Protein AF-A0A936SGS1-F1 (afdb_monomer_lite)

Structure (mmCIF, N/CA/C/O backbone):
data_AF-A0A936SGS1-F1
#
_entry.id   AF-A0A936SGS1-F1
#
loop_
_atom_site.group_PDB
_atom_site.id
_atom_site.type_symbol
_atom_site.label_atom_id
_atom_site.label_alt_id
_atom_site.label_comp_id
_atom_site.label_asym_id
_atom_site.label_entity_id
_atom_site.label_seq_id
_atom_site.pdbx_PDB_ins_code
_atom_site.Cartn_x
_atom_site.Cartn_y
_atom_site.Cartn_z
_atom_site.occupancy
_atom_site.B_iso_or_equiv
_atom_site.auth_seq_id
_atom_site.auth_comp_id
_atom_site.auth_asym_id
_atom_site.auth_atom_id
_atom_site.pdbx_PDB_model_num
ATOM 1 N N . MET A 1 1 ? 11.938 1.237 -13.051 1.00 86.50 1 MET A N 1
ATOM 2 C CA . MET A 1 1 ? 10.772 2.141 -13.245 1.00 86.50 1 MET A CA 1
ATOM 3 C C . MET A 1 1 ? 10.073 1.810 -14.557 1.00 86.50 1 MET A C 1
ATOM 5 O O . MET A 1 1 ? 10.722 1.273 -15.448 1.00 86.50 1 MET A O 1
ATOM 9 N N . PHE A 1 2 ? 8.783 2.118 -14.685 1.00 92.06 2 PHE A N 1
ATOM 10 C CA . PHE A 1 2 ? 8.027 1.964 -15.935 1.00 92.06 2 PHE A CA 1
ATOM 11 C C . PHE A 1 2 ? 7.730 3.328 -16.575 1.00 92.06 2 PHE A C 1
ATOM 13 O O . PHE A 1 2 ? 7.754 4.361 -15.903 1.00 92.06 2 PHE A O 1
ATOM 20 N N . LYS A 1 3 ? 7.452 3.341 -17.883 1.00 93.25 3 LYS A N 1
ATOM 21 C CA . LYS A 1 3 ? 6.980 4.551 -18.577 1.00 93.25 3 LYS A CA 1
ATOM 22 C C . LYS A 1 3 ? 5.459 4.656 -18.431 1.00 93.25 3 LYS A C 1
ATOM 24 O O . LYS A 1 3 ? 4.792 3.692 -18.797 1.00 93.25 3 LYS A O 1
ATOM 29 N N . PRO A 1 4 ? 4.900 5.765 -17.925 1.00 88.62 4 PRO A N 1
ATOM 30 C CA . PRO A 1 4 ? 3.458 5.874 -17.767 1.00 88.62 4 PRO A CA 1
ATOM 31 C C . PRO A 1 4 ? 2.734 5.939 -19.127 1.00 88.62 4 PRO A C 1
ATOM 33 O O . PRO A 1 4 ? 3.173 6.623 -20.048 1.00 88.62 4 PRO A O 1
ATOM 36 N N . ASP A 1 5 ? 1.614 5.234 -19.223 1.00 87.31 5 ASP A N 1
ATOM 37 C CA . ASP A 1 5 ? 0.589 5.245 -20.260 1.00 87.31 5 ASP A CA 1
ATOM 38 C C . ASP A 1 5 ? -0.626 6.057 -19.764 1.00 87.31 5 ASP A C 1
ATOM 40 O O . ASP A 1 5 ? -1.303 5.692 -18.798 1.00 87.31 5 ASP A O 1
ATOM 44 N N . ALA A 1 6 ? -0.911 7.178 -20.429 1.00 80.31 6 ALA A N 1
ATOM 45 C CA . ALA A 1 6 ? -2.020 8.066 -20.080 1.00 80.31 6 ALA A CA 1
ATOM 46 C C . ALA A 1 6 ? -3.407 7.437 -20.318 1.00 80.31 6 ALA A C 1
ATOM 48 O O . ALA A 1 6 ? -4.390 7.912 -19.755 1.00 80.31 6 ALA A O 1
ATOM 49 N N . ALA A 1 7 ? -3.500 6.364 -21.112 1.00 82.75 7 ALA A N 1
ATOM 50 C CA . ALA A 1 7 ? -4.752 5.652 -21.357 1.00 82.75 7 ALA A CA 1
ATOM 51 C C . ALA A 1 7 ? -5.166 4.727 -20.195 1.00 82.75 7 ALA A C 1
ATOM 53 O O . ALA A 1 7 ? -6.221 4.093 -20.260 1.00 82.75 7 ALA A O 1
ATOM 54 N N . VAL A 1 8 ? -4.343 4.601 -19.149 1.00 81.44 8 VAL A N 1
ATOM 55 C CA . VAL A 1 8 ? -4.649 3.800 -17.956 1.00 81.44 8 VAL A CA 1
ATOM 56 C C . VAL A 1 8 ? -5.282 4.694 -16.886 1.00 81.44 8 VAL A C 1
ATOM 58 O O . VAL A 1 8 ? -4.591 5.269 -16.042 1.00 81.44 8 VAL A O 1
ATOM 61 N N . ASP A 1 9 ? -6.614 4.788 -16.916 1.00 78.00 9 ASP A N 1
ATOM 62 C CA . ASP A 1 9 ? -7.426 5.480 -15.904 1.00 78.00 9 ASP A CA 1
ATOM 63 C C . ASP A 1 9 ? -7.889 4.511 -14.805 1.00 78.00 9 ASP A C 1
ATOM 65 O O . ASP A 1 9 ? -9.044 4.083 -14.725 1.00 78.00 9 ASP A O 1
ATOM 69 N N . THR A 1 10 ? -6.950 4.120 -13.945 1.00 74.56 10 THR A N 1
ATOM 70 C CA . THR A 1 10 ? -7.234 3.159 -12.873 1.00 74.56 10 THR A CA 1
ATOM 71 C C . THR A 1 10 ? -8.127 3.738 -11.774 1.00 74.56 10 THR A C 1
ATOM 73 O O . THR A 1 10 ? -8.799 2.971 -11.092 1.00 74.56 10 THR A O 1
ATOM 76 N N . ALA A 1 11 ? -8.191 5.065 -11.607 1.00 77.12 11 ALA A N 1
ATOM 77 C CA . ALA A 1 11 ? -9.093 5.679 -10.630 1.00 77.12 11 ALA A CA 1
ATOM 78 C C . ALA A 1 11 ? -10.554 5.397 -11.000 1.00 77.12 11 ALA A C 1
ATOM 80 O O . ALA A 1 11 ? -11.331 4.964 -10.150 1.00 77.12 11 ALA A O 1
ATOM 81 N N . LYS A 1 12 ? -10.897 5.553 -12.285 1.00 79.19 12 LYS A N 1
ATOM 82 C CA . LYS A 1 12 ? -12.202 5.156 -12.813 1.00 79.19 12 LYS A CA 1
ATOM 83 C C . LYS A 1 12 ? -12.430 3.648 -12.690 1.00 79.19 12 LYS A C 1
ATOM 85 O O . LYS A 1 12 ? -13.471 3.246 -12.189 1.00 79.19 12 LYS A O 1
ATOM 90 N N . LEU A 1 13 ? -11.461 2.819 -13.092 1.00 76.62 13 LEU A N 1
ATOM 91 C CA . LEU A 1 13 ? -11.606 1.354 -13.057 1.00 76.62 13 LEU A CA 1
ATOM 92 C C . LEU A 1 13 ? -11.844 0.809 -11.643 1.00 76.62 13 LEU A C 1
ATOM 94 O O . LEU A 1 13 ? -12.721 -0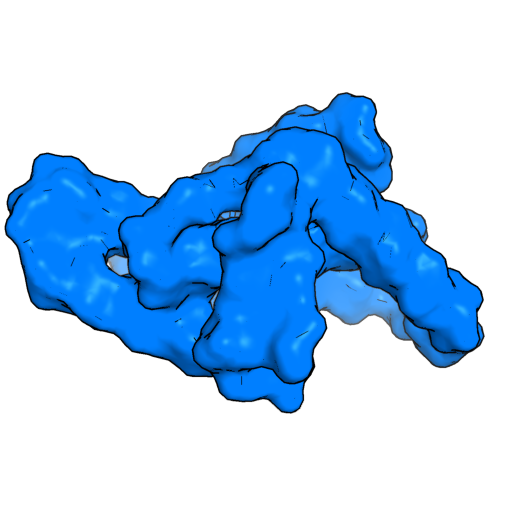.030 -11.445 1.00 76.62 13 LEU A O 1
ATOM 98 N N . LEU A 1 14 ? -11.083 1.285 -10.657 1.00 77.69 14 LEU A N 1
ATOM 99 C CA . LEU A 1 14 ? -11.260 0.877 -9.265 1.00 77.69 14 LEU A CA 1
ATOM 100 C C . LEU A 1 14 ? -12.584 1.387 -8.701 1.00 77.69 14 LEU A C 1
ATOM 102 O O . LEU A 1 14 ? -13.284 0.630 -8.036 1.00 77.69 14 LEU A O 1
ATOM 106 N N . ALA A 1 15 ? -12.952 2.638 -8.989 1.00 82.81 15 ALA A N 1
ATOM 107 C CA . ALA A 1 15 ? -14.237 3.183 -8.576 1.00 82.81 15 ALA A CA 1
ATOM 108 C C . ALA A 1 15 ? -15.397 2.372 -9.153 1.00 82.81 15 ALA A C 1
ATOM 110 O O . ALA A 1 15 ? -16.285 1.974 -8.410 1.00 82.81 15 ALA A O 1
ATOM 111 N N . ASP A 1 16 ? -15.360 2.062 -10.449 1.00 81.81 16 ASP A N 1
ATOM 112 C CA . ASP A 1 16 ? -16.386 1.265 -11.116 1.00 81.81 16 ASP A CA 1
ATOM 113 C C . ASP A 1 16 ? -16.486 -0.164 -10.572 1.00 81.81 16 ASP A C 1
ATOM 115 O O . ASP A 1 16 ? -17.577 -0.731 -10.596 1.00 81.81 16 ASP A O 1
ATOM 119 N N . SER A 1 17 ? -15.377 -0.718 -10.072 1.00 77.62 17 SER A N 1
ATOM 120 C CA . SER A 1 17 ? -15.318 -2.072 -9.505 1.00 77.62 17 SER A CA 1
ATOM 121 C C . SER A 1 17 ? -15.779 -2.145 -8.047 1.00 77.62 17 SER A C 1
ATOM 123 O O . SER A 1 17 ? -16.249 -3.192 -7.615 1.00 77.62 17 SER A O 1
ATOM 125 N N . LEU A 1 18 ? -15.601 -1.068 -7.276 1.00 78.75 18 LEU A N 1
ATOM 126 C CA . LEU A 1 18 ? -15.834 -1.054 -5.827 1.00 78.75 18 LEU A CA 1
ATOM 127 C C . LEU A 1 18 ? -17.085 -0.268 -5.414 1.00 78.75 18 LEU A C 1
ATOM 129 O O . LEU A 1 18 ? -17.641 -0.529 -4.353 1.00 78.75 18 LEU A O 1
ATOM 133 N N . GLY A 1 19 ? -17.512 0.705 -6.217 1.00 80.50 19 GLY A N 1
ATOM 134 C CA . GLY A 1 19 ? -18.687 1.527 -5.945 1.00 80.50 19 GLY A CA 1
ATOM 135 C C . GLY A 1 19 ? -19.955 0.934 -6.548 1.00 80.50 19 GLY A C 1
ATOM 136 O O . GLY A 1 19 ? -19.944 0.436 -7.676 1.00 80.50 19 GLY A O 1
ATOM 137 N N . THR A 1 20 ? -21.070 1.052 -5.831 1.00 83.19 20 THR A N 1
ATOM 138 C CA . THR A 1 20 ? -22.377 0.544 -6.270 1.00 83.19 20 THR A CA 1
ATOM 139 C C . THR A 1 20 ? -23.210 1.657 -6.900 1.00 83.19 20 THR A C 1
ATOM 141 O O . THR A 1 20 ? -23.845 1.456 -7.936 1.00 83.19 20 THR A O 1
ATOM 144 N N . THR A 1 21 ? -23.169 2.858 -6.318 1.00 89.44 21 THR A N 1
ATOM 145 C CA . THR A 1 21 ? -23.893 4.042 -6.812 1.00 89.44 21 THR A CA 1
ATOM 146 C C . THR A 1 21 ? -22.986 5.002 -7.583 1.00 89.44 21 THR A C 1
ATOM 148 O O . THR A 1 21 ? -21.758 4.916 -7.532 1.00 89.44 21 THR A O 1
ATOM 151 N N . ARG A 1 22 ? -23.574 5.948 -8.328 1.00 90.06 22 ARG A N 1
ATOM 152 C CA . ARG A 1 22 ? -22.801 6.971 -9.054 1.00 90.06 22 ARG A CA 1
ATOM 153 C C . ARG A 1 22 ? -22.008 7.849 -8.085 1.00 90.06 22 ARG A C 1
ATOM 155 O O . ARG A 1 22 ? -20.868 8.209 -8.374 1.00 90.06 22 ARG A O 1
ATOM 162 N N . GLU A 1 23 ? -22.616 8.177 -6.956 1.00 87.12 23 GLU A N 1
ATOM 163 C CA . GLU A 1 23 ? -22.062 9.007 -5.896 1.00 87.12 23 GLU A CA 1
ATOM 164 C C . GLU A 1 23 ? -20.888 8.296 -5.213 1.00 87.12 23 GLU A C 1
ATOM 166 O O . GLU A 1 23 ? -19.810 8.875 -5.089 1.00 87.12 23 GLU A O 1
ATOM 171 N N . GLU A 1 24 ? -21.048 7.015 -4.866 1.00 84.25 24 GLU A N 1
ATOM 172 C CA . GLU A 1 24 ? -19.966 6.188 -4.314 1.00 84.25 24 GLU A CA 1
ATOM 173 C C . GLU A 1 24 ? -18.793 6.065 -5.284 1.00 84.25 24 GLU A C 1
ATOM 175 O O . GLU A 1 24 ? -17.641 6.250 -4.898 1.00 84.25 24 GLU A O 1
ATOM 180 N N . LYS A 1 25 ? -19.071 5.804 -6.566 1.00 88.44 25 LYS A N 1
ATOM 181 C CA . LYS A 1 25 ? -18.037 5.732 -7.604 1.00 88.44 25 LYS A CA 1
ATOM 182 C C . LYS A 1 25 ? -17.278 7.051 -7.728 1.00 88.44 25 LYS A C 1
ATOM 184 O O . LYS A 1 25 ? -16.052 7.052 -7.813 1.00 88.44 25 LYS A O 1
ATOM 189 N N . ALA A 1 26 ? -17.979 8.182 -7.708 1.00 88.69 26 ALA A N 1
ATOM 190 C CA . ALA A 1 26 ? -17.341 9.494 -7.754 1.00 88.69 26 ALA A CA 1
ATOM 191 C C . ALA A 1 26 ? -16.453 9.741 -6.523 1.00 88.69 26 ALA A C 1
ATOM 193 O O . ALA A 1 26 ? -15.328 10.224 -6.671 1.00 88.69 26 ALA A O 1
ATOM 194 N N . LEU A 1 27 ? -16.924 9.365 -5.330 1.00 86.62 27 LEU A N 1
ATOM 195 C CA . LEU A 1 27 ? -16.159 9.483 -4.091 1.00 86.62 27 LEU A CA 1
ATOM 196 C C . LEU A 1 27 ? -14.896 8.613 -4.125 1.00 86.62 27 LEU A C 1
ATOM 198 O O . LEU A 1 27 ? -13.801 9.108 -3.868 1.00 86.62 27 LEU A O 1
ATOM 202 N N . LEU A 1 28 ? -15.025 7.342 -4.510 1.00 87.56 28 LEU A N 1
ATOM 203 C CA . LEU A 1 28 ? -13.898 6.417 -4.637 1.00 87.56 28 LEU A CA 1
ATOM 204 C C . LEU A 1 28 ? -12.874 6.914 -5.661 1.00 87.56 28 LEU A C 1
ATOM 206 O O . LEU A 1 28 ? -11.676 6.932 -5.380 1.00 87.56 28 LEU A O 1
ATOM 210 N N . ALA A 1 29 ? -13.330 7.396 -6.820 1.00 88.62 29 ALA A N 1
ATOM 211 C CA . ALA A 1 29 ? -12.447 7.966 -7.833 1.00 88.62 29 ALA A CA 1
ATOM 212 C C . ALA A 1 29 ? -11.672 9.182 -7.294 1.00 88.62 29 ALA A C 1
ATOM 214 O O . ALA A 1 29 ? -10.478 9.326 -7.574 1.00 88.62 29 ALA A O 1
ATOM 215 N N . ALA A 1 30 ? -12.323 10.036 -6.496 1.00 89.00 30 ALA A N 1
ATOM 216 C CA . ALA A 1 30 ? -11.680 11.176 -5.851 1.00 89.00 30 ALA A CA 1
ATOM 217 C C . ALA A 1 30 ? -10.631 10.733 -4.819 1.00 89.00 30 ALA A C 1
ATOM 219 O O . ALA A 1 30 ? -9.508 11.242 -4.854 1.00 89.00 30 ALA A O 1
ATOM 220 N N . VAL A 1 31 ? -10.953 9.749 -3.969 1.00 89.00 31 VAL A N 1
ATOM 221 C CA . VAL A 1 31 ? -10.006 9.158 -3.008 1.00 89.00 31 VAL A CA 1
ATOM 222 C C . VAL A 1 31 ? -8.783 8.611 -3.741 1.00 89.00 31 VAL A C 1
ATOM 224 O O . VAL A 1 31 ? -7.662 9.005 -3.429 1.00 89.00 31 VAL A O 1
ATOM 227 N N . PHE A 1 32 ? -8.969 7.796 -4.782 1.00 89.75 32 PHE A N 1
ATOM 228 C CA . PHE A 1 32 ? -7.847 7.224 -5.533 1.00 89.75 32 PHE A CA 1
ATOM 229 C C . PHE A 1 32 ? -6.981 8.284 -6.203 1.00 89.75 32 PHE A C 1
ATOM 231 O O . PHE A 1 32 ? -5.751 8.211 -6.138 1.00 89.75 32 PHE A O 1
ATOM 238 N N . LYS A 1 33 ? -7.600 9.294 -6.822 1.00 89.19 33 LYS A N 1
ATOM 239 C CA . LYS A 1 33 ? -6.867 10.395 -7.451 1.00 89.19 33 LYS A CA 1
ATOM 240 C C . LYS A 1 33 ? -6.046 11.171 -6.423 1.00 89.19 33 LYS A C 1
ATOM 242 O O . LYS A 1 33 ? -4.879 11.477 -6.685 1.00 89.19 33 LYS A O 1
ATOM 247 N N . GLN A 1 34 ? -6.631 11.465 -5.263 1.00 90.50 34 GLN A N 1
ATOM 248 C CA . GLN A 1 34 ? -5.948 12.181 -4.194 1.00 90.50 34 GLN A CA 1
ATOM 249 C C . GLN A 1 34 ? -4.793 11.354 -3.626 1.00 90.50 34 GLN A C 1
ATOM 251 O O . GLN A 1 34 ? -3.671 11.853 -3.571 1.00 90.50 34 GLN A O 1
ATOM 256 N N . THR A 1 35 ? -5.022 10.085 -3.279 1.00 91.62 35 THR A N 1
ATOM 257 C CA . THR A 1 35 ? -3.970 9.198 -2.766 1.00 91.62 35 THR A CA 1
ATOM 258 C C . THR A 1 35 ? -2.827 9.065 -3.761 1.00 91.62 35 THR A C 1
ATOM 260 O O . THR A 1 35 ? -1.672 9.206 -3.369 1.00 91.62 35 THR A O 1
ATOM 263 N N . LYS A 1 36 ? -3.118 8.862 -5.052 1.00 91.31 36 LYS A N 1
ATOM 264 C CA . LYS A 1 36 ? -2.080 8.774 -6.085 1.00 91.31 36 LYS A CA 1
ATOM 265 C C . LYS A 1 36 ? -1.274 10.057 -6.198 1.00 91.31 36 LYS A C 1
ATOM 267 O O . LYS A 1 36 ? -0.054 9.992 -6.276 1.00 91.31 36 LYS A O 1
ATOM 272 N N . THR A 1 37 ? -1.933 11.211 -6.169 1.00 91.75 37 THR A N 1
ATOM 273 C CA . THR A 1 37 ? -1.252 12.510 -6.247 1.00 91.75 37 THR A CA 1
ATOM 274 C C . THR A 1 37 ? -0.344 12.732 -5.037 1.00 91.75 37 THR A C 1
ATOM 276 O O . THR A 1 37 ? 0.825 13.085 -5.204 1.00 91.75 37 THR A O 1
ATOM 279 N N . SER A 1 38 ? -0.848 12.473 -3.826 1.00 91.44 38 SER A N 1
ATOM 280 C CA . SER A 1 38 ? -0.064 12.574 -2.592 1.00 91.44 38 SER A CA 1
ATOM 281 C C . SER A 1 38 ? 1.117 11.603 -2.595 1.00 91.44 38 SER A C 1
ATOM 283 O O . SER A 1 38 ? 2.249 12.013 -2.335 1.00 91.44 38 SER A O 1
ATOM 285 N N . PHE A 1 39 ? 0.876 10.338 -2.956 1.00 92.94 39 PHE A N 1
ATOM 286 C CA . PHE A 1 39 ? 1.923 9.329 -3.064 1.00 92.94 39 PHE A CA 1
ATOM 287 C C . PHE A 1 39 ? 2.981 9.743 -4.081 1.00 92.94 39 PHE A C 1
ATOM 289 O O . PHE A 1 39 ? 4.148 9.793 -3.730 1.00 92.94 39 PHE A O 1
ATOM 296 N N . GLU A 1 40 ? 2.610 10.085 -5.317 1.00 91.94 40 GLU A N 1
ATOM 297 C CA . GLU A 1 40 ? 3.576 10.432 -6.365 1.00 91.94 40 GLU A CA 1
ATOM 298 C C . GLU A 1 40 ? 4.403 11.673 -6.033 1.00 91.94 40 GLU A C 1
ATOM 300 O O . GLU A 1 40 ? 5.559 11.758 -6.449 1.00 91.94 40 GLU A O 1
ATOM 305 N N . THR A 1 41 ? 3.829 12.616 -5.286 1.00 91.94 41 THR A N 1
ATOM 306 C CA . THR A 1 41 ? 4.540 13.804 -4.804 1.00 91.94 41 THR A CA 1
ATOM 307 C C . THR A 1 41 ? 5.629 13.409 -3.809 1.00 91.94 41 THR A C 1
ATOM 309 O O . THR A 1 41 ? 6.789 13.767 -4.004 1.00 91.94 41 THR A O 1
ATOM 312 N N . ALA A 1 42 ? 5.293 12.609 -2.793 1.00 88.88 42 ALA A N 1
ATOM 313 C CA . ALA A 1 42 ? 6.267 12.117 -1.816 1.00 88.88 42 ALA A CA 1
ATOM 314 C C . ALA A 1 42 ? 7.289 11.149 -2.448 1.00 88.88 42 ALA A C 1
ATOM 316 O O . ALA A 1 42 ? 8.493 11.234 -2.215 1.00 88.88 42 ALA A O 1
ATOM 317 N N . ALA A 1 43 ? 6.811 10.261 -3.316 1.00 89.69 43 ALA A N 1
ATOM 318 C CA . ALA A 1 43 ? 7.583 9.238 -4.007 1.00 89.69 43 ALA A CA 1
ATOM 319 C C . ALA A 1 43 ? 8.590 9.819 -5.009 1.00 89.69 43 ALA A C 1
ATOM 321 O O . ALA A 1 43 ? 9.587 9.163 -5.312 1.00 89.69 43 ALA A O 1
ATOM 322 N N . ALA A 1 44 ? 8.359 11.025 -5.541 1.00 87.88 44 ALA A N 1
ATOM 323 C CA . ALA A 1 44 ? 9.285 11.671 -6.468 1.00 87.88 44 ALA A CA 1
ATOM 324 C C . ALA A 1 44 ? 10.656 11.923 -5.824 1.00 87.88 44 ALA A C 1
ATOM 326 O O . ALA A 1 44 ? 11.673 11.613 -6.441 1.00 87.88 44 ALA A O 1
ATOM 327 N N . ALA A 1 45 ? 10.686 12.396 -4.573 1.00 88.00 45 ALA A N 1
ATOM 328 C CA . ALA A 1 45 ? 11.930 12.652 -3.842 1.00 88.00 45 ALA A CA 1
ATOM 329 C C . ALA A 1 45 ? 12.742 11.369 -3.577 1.00 88.00 45 ALA A C 1
ATOM 331 O O . ALA A 1 45 ? 13.963 11.420 -3.479 1.00 88.00 45 ALA A O 1
ATOM 332 N N . LYS A 1 46 ? 12.063 10.216 -3.514 1.00 86.44 46 LYS A N 1
ATOM 333 C CA . LYS A 1 46 ? 12.653 8.896 -3.243 1.00 86.44 46 LYS A CA 1
ATOM 334 C C . LYS A 1 46 ? 12.961 8.067 -4.495 1.00 86.44 46 LYS A C 1
ATOM 336 O O . LYS A 1 46 ? 13.455 6.951 -4.391 1.00 86.44 46 LYS A O 1
ATOM 341 N N . GLY A 1 47 ? 12.609 8.551 -5.690 1.00 89.56 47 GLY A N 1
ATOM 342 C CA . GLY A 1 47 ? 12.701 7.755 -6.924 1.00 89.56 47 GLY A CA 1
ATOM 343 C C . GLY A 1 47 ? 11.677 6.608 -7.014 1.00 89.56 47 GLY A C 1
ATOM 344 O O . GLY A 1 47 ? 11.845 5.663 -7.787 1.00 89.56 47 GLY A O 1
ATOM 345 N N . TRP A 1 48 ? 10.599 6.673 -6.230 1.00 93.44 48 TRP A N 1
ATOM 346 C CA . TRP A 1 48 ? 9.525 5.673 -6.192 1.00 93.44 48 TRP A CA 1
ATOM 347 C C . TRP A 1 48 ? 8.387 5.982 -7.173 1.00 93.44 48 TRP A C 1
ATOM 349 O O . TRP A 1 48 ? 7.527 5.136 -7.438 1.00 93.44 48 TRP A O 1
ATOM 359 N N . LYS A 1 49 ? 8.356 7.197 -7.732 1.00 93.44 49 LYS A N 1
ATOM 360 C CA . LYS A 1 49 ? 7.366 7.582 -8.742 1.00 93.44 49 LYS A CA 1
ATOM 361 C C . LYS A 1 49 ? 7.496 6.682 -9.974 1.00 93.44 49 LYS A C 1
ATOM 363 O O . LYS A 1 49 ? 8.595 6.473 -10.480 1.00 93.44 49 LYS A O 1
ATOM 368 N N . ASN A 1 50 ? 6.370 6.153 -10.460 1.00 93.25 50 ASN A N 1
ATOM 369 C CA . ASN A 1 50 ? 6.330 5.171 -11.553 1.00 93.25 50 ASN A CA 1
ATOM 370 C C . ASN A 1 50 ? 7.244 3.950 -11.310 1.00 93.25 50 ASN A C 1
ATOM 372 O O . ASN A 1 50 ? 7.844 3.383 -12.233 1.00 93.25 50 ASN A O 1
ATOM 376 N N . ASN A 1 51 ? 7.386 3.551 -10.046 1.00 95.00 51 ASN A N 1
ATOM 377 C CA . ASN A 1 51 ? 8.148 2.384 -9.643 1.00 95.00 51 ASN A CA 1
ATOM 378 C C . ASN A 1 51 ? 7.223 1.391 -8.937 1.00 95.00 51 ASN A C 1
ATOM 380 O O . ASN A 1 51 ? 6.649 1.700 -7.895 1.00 95.00 51 ASN A O 1
ATOM 384 N N . TYR A 1 52 ? 7.093 0.192 -9.508 1.00 94.94 52 TYR A N 1
ATOM 385 C CA . TYR A 1 52 ? 6.268 -0.868 -8.935 1.00 94.94 52 TYR A CA 1
ATOM 386 C C . TYR A 1 52 ? 6.713 -1.230 -7.514 1.00 94.94 52 TYR A C 1
ATOM 388 O O . TYR A 1 52 ? 5.864 -1.359 -6.638 1.00 94.94 52 TYR A O 1
ATOM 396 N N . ALA A 1 53 ? 8.027 -1.290 -7.260 1.00 96.06 53 ALA A N 1
ATOM 397 C CA . ALA A 1 53 ? 8.536 -1.537 -5.916 1.00 96.06 53 ALA A CA 1
ATOM 398 C C . ALA A 1 53 ? 8.106 -0.445 -4.934 1.00 96.06 53 ALA A C 1
ATOM 400 O O . ALA A 1 53 ? 7.685 -0.754 -3.829 1.00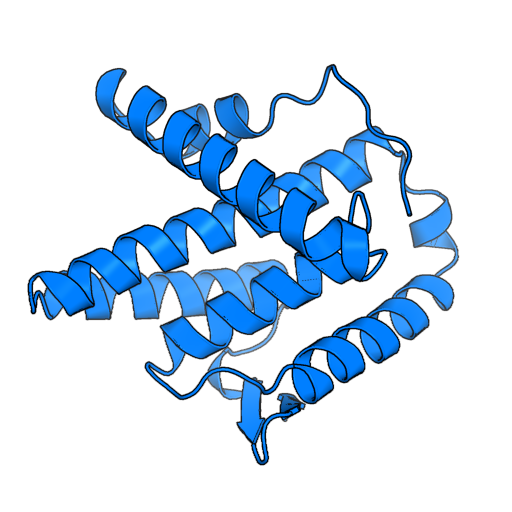 96.06 53 ALA A O 1
ATOM 401 N N . GLY A 1 54 ? 8.113 0.821 -5.360 1.00 96.75 54 GLY A N 1
ATOM 402 C CA . GLY A 1 54 ? 7.657 1.935 -4.530 1.00 96.75 54 GLY A CA 1
ATOM 403 C C . GLY A 1 54 ? 6.175 1.832 -4.159 1.00 96.75 54 GLY A C 1
ATOM 404 O O . GLY A 1 54 ? 5.809 2.054 -3.006 1.00 96.75 54 GLY A O 1
ATOM 405 N N . ALA A 1 55 ? 5.315 1.458 -5.113 1.00 96.75 55 ALA A N 1
ATOM 406 C CA . ALA A 1 55 ? 3.897 1.228 -4.827 1.00 96.75 55 ALA A CA 1
ATOM 407 C C . ALA A 1 55 ? 3.668 -0.003 -3.941 1.00 96.75 55 ALA A C 1
ATOM 409 O O . ALA A 1 55 ? 2.813 0.046 -3.060 1.00 96.75 55 ALA A O 1
ATOM 410 N N . MET A 1 56 ? 4.442 -1.078 -4.134 1.00 97.19 56 MET A N 1
ATOM 411 C CA . MET A 1 56 ? 4.391 -2.251 -3.260 1.00 97.19 56 MET A CA 1
ATOM 412 C C . MET A 1 56 ? 4.794 -1.881 -1.833 1.00 97.19 56 MET A C 1
ATOM 414 O O . MET A 1 56 ? 4.058 -2.189 -0.904 1.00 97.19 56 MET A O 1
ATOM 418 N N . THR A 1 57 ? 5.895 -1.151 -1.646 1.00 96.81 57 THR A N 1
ATOM 419 C CA . THR A 1 57 ? 6.314 -0.655 -0.329 1.00 96.81 57 THR A CA 1
ATOM 420 C C . THR A 1 57 ? 5.211 0.151 0.340 1.00 96.81 57 THR A C 1
ATOM 422 O O . THR A 1 57 ? 4.860 -0.124 1.484 1.00 96.81 57 THR A O 1
ATOM 425 N N . PHE A 1 58 ? 4.615 1.107 -0.376 1.00 96.75 58 PHE A N 1
ATOM 426 C CA . PHE A 1 58 ? 3.521 1.912 0.162 1.00 96.75 58 PHE A CA 1
ATOM 427 C C . PHE A 1 58 ? 2.305 1.067 0.558 1.00 96.75 58 PHE A C 1
ATOM 429 O O . PHE A 1 58 ? 1.709 1.299 1.612 1.00 96.75 58 PHE A O 1
ATOM 436 N N . PHE A 1 59 ? 1.953 0.072 -0.257 1.00 97.62 59 PHE A N 1
ATOM 437 C CA . PHE A 1 59 ? 0.905 -0.891 0.060 1.00 97.62 59 PHE A CA 1
ATOM 438 C C . PHE A 1 59 ? 1.216 -1.705 1.314 1.00 97.62 59 PHE A C 1
ATOM 440 O O . PHE A 1 59 ? 0.388 -1.725 2.220 1.00 97.62 59 PHE A O 1
ATOM 447 N N . VAL A 1 60 ? 2.397 -2.321 1.414 1.00 97.06 60 VAL A N 1
ATOM 448 C CA . VAL A 1 60 ? 2.757 -3.153 2.572 1.00 97.06 60 VAL A CA 1
ATOM 449 C C . VAL A 1 60 ? 2.789 -2.328 3.853 1.00 97.06 60 VAL A C 1
ATOM 451 O O . VAL A 1 60 ? 2.176 -2.731 4.839 1.00 97.06 60 VAL A O 1
ATOM 454 N N . VAL A 1 61 ? 3.426 -1.152 3.829 1.00 96.12 61 VAL A N 1
ATOM 455 C CA . VAL A 1 61 ? 3.441 -0.215 4.964 1.00 96.12 61 VAL A CA 1
ATOM 456 C C . VAL A 1 61 ? 2.014 0.081 5.421 1.00 96.12 61 VAL A C 1
ATOM 458 O O . VAL A 1 61 ? 1.684 -0.104 6.587 1.00 96.12 61 VAL A O 1
ATOM 461 N N . THR A 1 62 ? 1.146 0.477 4.490 1.00 96.62 62 THR A N 1
ATOM 462 C CA . THR A 1 62 ? -0.238 0.838 4.806 1.00 96.62 62 THR A CA 1
ATOM 463 C C . THR A 1 62 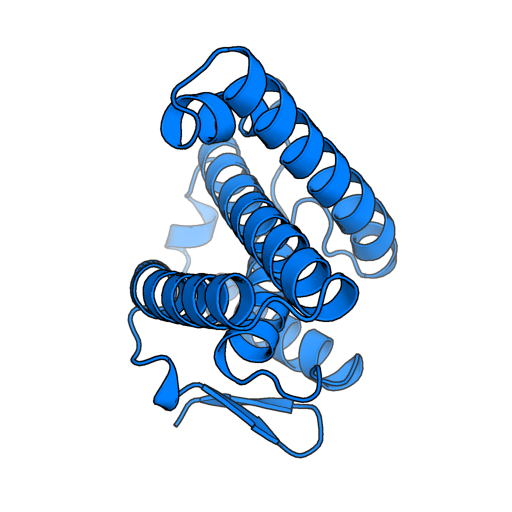? -1.020 -0.353 5.356 1.00 96.62 62 THR A C 1
ATOM 465 O O . THR A 1 62 ? -1.648 -0.259 6.409 1.00 96.62 62 THR A O 1
ATOM 468 N N . ALA A 1 63 ? -0.997 -1.480 4.647 1.00 97.38 63 ALA A N 1
ATOM 469 C CA . ALA A 1 63 ? -1.812 -2.637 4.976 1.00 97.38 63 ALA A CA 1
ATOM 470 C C . ALA A 1 63 ? -1.398 -3.262 6.311 1.00 97.38 63 ALA A C 1
ATOM 472 O O . ALA A 1 63 ? -2.268 -3.614 7.103 1.00 97.38 63 ALA A O 1
ATOM 473 N N . VAL A 1 64 ? -0.096 -3.344 6.603 1.00 95.94 64 VAL A N 1
ATOM 474 C CA . VAL A 1 64 ? 0.398 -3.871 7.884 1.00 95.94 64 VAL A CA 1
ATOM 475 C C . VAL A 1 64 ? 0.016 -2.944 9.035 1.00 95.94 64 VAL A C 1
ATOM 477 O O . VAL A 1 64 ? -0.511 -3.427 10.038 1.00 95.94 64 VAL A O 1
ATOM 480 N N . THR A 1 65 ? 0.210 -1.629 8.886 1.00 95.38 65 THR A N 1
ATOM 481 C CA . THR A 1 65 ? -0.187 -0.641 9.904 1.00 95.38 65 THR A CA 1
ATOM 482 C C . THR A 1 65 ? -1.676 -0.745 10.215 1.00 95.38 65 THR A C 1
ATOM 484 O O . THR A 1 65 ? -2.054 -0.861 11.383 1.00 95.38 65 THR A O 1
ATOM 487 N N . VAL A 1 66 ? -2.524 -0.773 9.179 1.00 97.06 66 VAL A N 1
ATOM 488 C CA . VAL A 1 66 ? -3.977 -0.889 9.349 1.00 97.06 66 VAL A CA 1
ATOM 489 C C . VAL A 1 66 ? -4.335 -2.231 9.976 1.00 97.06 66 VAL A C 1
ATOM 491 O O . VAL A 1 66 ? -4.988 -2.239 11.012 1.00 97.06 66 VAL A O 1
ATOM 494 N N . TYR A 1 67 ? -3.875 -3.358 9.423 1.00 97.50 67 TYR A N 1
ATOM 495 C CA . TYR A 1 67 ? -4.188 -4.701 9.928 1.00 97.50 67 TYR A CA 1
ATOM 496 C C . TYR A 1 67 ? -3.836 -4.861 11.412 1.00 97.50 67 TYR A C 1
ATOM 498 O O . TYR A 1 67 ? -4.621 -5.408 12.193 1.00 97.50 67 TYR A O 1
ATOM 506 N N . ARG A 1 68 ? -2.671 -4.350 11.822 1.00 94.25 68 ARG A N 1
ATOM 507 C CA . ARG A 1 68 ? -2.202 -4.450 13.205 1.00 94.25 68 ARG A CA 1
ATOM 508 C C . ARG A 1 68 ? -2.813 -3.395 14.126 1.00 94.25 68 ARG A C 1
ATOM 510 O O . ARG A 1 68 ? -2.846 -3.647 15.327 1.00 94.25 68 ARG A O 1
ATOM 517 N N . ASP A 1 69 ? -3.349 -2.286 13.601 1.00 93.00 69 ASP A N 1
ATOM 518 C CA . ASP A 1 69 ? -3.628 -1.061 14.385 1.00 93.00 69 ASP A CA 1
ATOM 519 C C . ASP A 1 69 ? -2.386 -0.692 15.218 1.00 93.00 69 ASP A C 1
ATOM 521 O O . ASP A 1 69 ? -2.443 -0.487 16.429 1.00 93.00 69 ASP A O 1
ATOM 525 N N . GLY A 1 70 ? -1.228 -0.759 14.555 1.00 83.75 70 GLY A N 1
ATOM 526 C CA . GLY A 1 70 ? 0.097 -0.715 15.165 1.00 83.75 70 GLY A CA 1
ATOM 527 C C . GLY A 1 70 ? 0.925 0.483 14.699 1.00 83.75 70 GLY A C 1
ATOM 528 O O . GLY A 1 70 ? 0.447 1.293 13.905 1.00 83.75 70 GLY A O 1
ATOM 529 N N . PRO A 1 71 ? 2.167 0.614 15.194 1.00 86.50 71 PRO A N 1
ATOM 530 C CA . PRO A 1 71 ? 3.067 1.659 14.731 1.00 86.50 71 PRO A CA 1
ATOM 531 C C . PRO A 1 71 ? 3.403 1.470 13.250 1.00 86.50 71 PRO A C 1
ATOM 533 O O . PRO A 1 71 ? 3.557 0.344 12.772 1.00 86.50 71 PRO A O 1
ATOM 536 N N . GLU A 1 72 ? 3.570 2.585 12.547 1.00 91.12 72 GLU A N 1
ATOM 537 C CA . GLU A 1 72 ? 4.120 2.570 11.198 1.00 91.12 72 GLU A CA 1
ATOM 538 C C . GLU A 1 72 ? 5.600 2.141 11.226 1.00 91.12 72 GLU A C 1
ATOM 540 O O . GLU A 1 72 ? 6.325 2.458 12.179 1.00 91.12 72 GLU A O 1
ATOM 545 N N . PRO A 1 73 ? 6.082 1.435 10.186 1.00 93.12 73 PRO A N 1
ATOM 546 C CA . PRO A 1 73 ? 7.509 1.293 9.932 1.00 93.12 73 PRO A CA 1
ATOM 547 C C . PRO A 1 73 ? 8.205 2.655 9.907 1.00 93.12 73 PRO A C 1
ATOM 549 O O . PRO A 1 73 ? 7.628 3.661 9.494 1.00 93.12 73 PRO A O 1
ATOM 552 N N . SER A 1 74 ? 9.474 2.680 10.307 1.00 95.50 74 SER A N 1
ATOM 553 C CA . SER A 1 74 ? 10.290 3.877 10.145 1.00 95.50 74 SER A CA 1
ATOM 554 C C . SER A 1 74 ? 10.531 4.148 8.660 1.00 95.50 74 SER A C 1
ATOM 556 O O . SER A 1 74 ? 10.428 3.252 7.819 1.00 95.50 74 SER A O 1
ATOM 558 N N . GLU A 1 75 ? 10.917 5.380 8.335 1.00 92.94 75 GLU A N 1
ATOM 559 C CA . GLU A 1 75 ? 11.323 5.729 6.974 1.00 92.94 75 GLU A CA 1
ATOM 560 C C . GLU A 1 75 ? 12.431 4.797 6.455 1.00 92.94 75 GLU A C 1
ATOM 562 O O . GLU A 1 75 ? 12.302 4.234 5.370 1.00 92.94 75 GLU A O 1
ATOM 567 N N . ALA A 1 76 ? 13.455 4.546 7.275 1.00 95.19 76 ALA A N 1
ATOM 568 C CA . ALA A 1 76 ? 14.522 3.607 6.946 1.00 95.19 76 ALA A CA 1
ATOM 569 C C . ALA A 1 76 ? 14.000 2.174 6.746 1.00 95.19 76 ALA A C 1
ATOM 571 O O . ALA A 1 76 ? 14.461 1.472 5.851 1.00 95.19 76 ALA A O 1
ATOM 572 N N . GLY A 1 77 ? 13.017 1.734 7.537 1.00 95.88 77 GLY A N 1
ATOM 573 C CA . GLY A 1 77 ? 12.390 0.423 7.369 1.00 95.88 77 GLY A CA 1
ATOM 574 C C . GLY A 1 77 ? 11.622 0.290 6.054 1.00 95.88 77 GLY A C 1
ATOM 575 O O . GLY A 1 77 ? 11.714 -0.742 5.386 1.00 95.88 77 GLY A O 1
ATOM 576 N N . ALA A 1 78 ? 10.909 1.341 5.644 1.00 95.62 78 ALA A N 1
ATOM 577 C CA . ALA A 1 78 ? 10.239 1.386 4.348 1.00 95.62 78 ALA A CA 1
ATOM 578 C C . ALA A 1 78 ? 11.251 1.397 3.187 1.00 95.62 78 ALA A C 1
ATOM 580 O O . ALA A 1 78 ? 11.078 0.666 2.210 1.00 95.62 78 ALA A O 1
ATOM 581 N N . ASP A 1 79 ? 12.335 2.165 3.310 1.00 95.62 79 ASP A N 1
ATOM 582 C CA . ASP A 1 79 ? 13.407 2.214 2.312 1.00 95.62 79 ASP A CA 1
ATOM 583 C C . ASP A 1 79 ? 14.141 0.863 2.202 1.00 95.62 79 ASP A C 1
ATOM 585 O O . ASP A 1 79 ? 14.411 0.390 1.096 1.00 95.62 79 ASP A O 1
ATOM 589 N N . ASN A 1 80 ? 14.387 0.180 3.324 1.00 95.81 80 ASN A N 1
ATOM 590 C CA . ASN A 1 80 ? 14.953 -1.171 3.348 1.00 95.81 80 ASN A CA 1
ATOM 591 C C . ASN A 1 80 ? 14.058 -2.173 2.612 1.00 95.81 80 ASN A C 1
ATOM 593 O O . ASN A 1 80 ? 14.549 -2.941 1.781 1.00 95.81 80 ASN A O 1
ATOM 597 N N . PHE A 1 81 ? 12.747 -2.142 2.867 1.00 95.75 81 PHE A N 1
ATOM 598 C CA . PHE A 1 81 ? 11.797 -3.001 2.161 1.00 95.75 81 PHE A CA 1
ATOM 599 C C . PHE A 1 81 ? 11.769 -2.694 0.658 1.00 95.75 81 PHE A C 1
ATOM 601 O O . PHE A 1 81 ? 11.834 -3.612 -0.158 1.00 95.75 81 PHE A O 1
ATOM 608 N N . PHE A 1 82 ? 11.745 -1.412 0.278 1.00 96.69 82 PHE A N 1
ATOM 609 C CA . PHE A 1 82 ? 11.833 -0.996 -1.122 1.00 96.69 82 PHE A CA 1
ATOM 610 C C . PHE A 1 82 ? 13.091 -1.542 -1.809 1.00 96.69 82 PHE A C 1
ATOM 612 O O . PHE A 1 82 ? 12.998 -2.090 -2.910 1.00 96.69 82 PHE A O 1
ATOM 619 N N . ASN A 1 83 ? 14.253 -1.413 -1.168 1.00 96.25 83 ASN A N 1
ATOM 620 C CA . ASN A 1 83 ? 15.526 -1.872 -1.718 1.00 96.25 83 ASN A CA 1
ATOM 621 C C . ASN A 1 83 ? 15.547 -3.396 -1.875 1.00 96.25 83 ASN A C 1
ATOM 623 O O . ASN A 1 83 ? 15.878 -3.892 -2.952 1.00 96.25 83 ASN A O 1
ATOM 627 N N . GLY A 1 84 ? 15.134 -4.138 -0.844 1.00 95.31 84 GLY A N 1
ATOM 628 C CA . GLY A 1 84 ? 15.057 -5.599 -0.897 1.00 95.31 84 GLY A CA 1
ATOM 629 C C . GLY A 1 84 ? 14.085 -6.093 -1.970 1.00 95.31 84 GLY A C 1
ATOM 630 O O . GLY A 1 84 ? 14.427 -6.958 -2.773 1.00 95.31 84 GLY A O 1
ATOM 631 N N . PHE A 1 85 ? 12.895 -5.495 -2.060 1.00 94.81 85 PHE A N 1
ATOM 632 C CA . PHE A 1 85 ? 11.915 -5.877 -3.074 1.00 94.81 85 PHE A CA 1
ATOM 633 C C . PHE A 1 85 ? 12.355 -5.492 -4.494 1.00 94.81 85 PHE A C 1
ATOM 635 O O . PHE A 1 85 ? 12.119 -6.247 -5.436 1.00 94.81 85 PHE A O 1
ATOM 642 N N . SER A 1 86 ? 13.049 -4.363 -4.659 1.00 95.69 86 SER A N 1
ATOM 643 C CA . SER A 1 86 ? 13.654 -3.989 -5.944 1.00 95.69 86 SER A CA 1
ATOM 644 C C . SER A 1 86 ? 14.690 -5.021 -6.393 1.00 95.69 86 SER A C 1
ATOM 646 O O . SER A 1 86 ? 14.653 -5.440 -7.544 1.00 95.69 86 SER A O 1
ATOM 648 N N . GLN A 1 87 ? 15.540 -5.512 -5.484 1.00 95.62 87 GLN A N 1
ATOM 649 C CA . GLN A 1 87 ? 16.496 -6.583 -5.797 1.00 95.62 87 GLN A CA 1
ATOM 650 C C . GLN A 1 87 ? 15.796 -7.880 -6.222 1.00 95.62 87 GLN A C 1
ATOM 652 O O . GLN A 1 87 ? 16.232 -8.527 -7.172 1.00 95.62 87 GLN A O 1
ATOM 657 N N . VAL A 1 88 ? 14.688 -8.246 -5.565 1.00 93.31 88 VAL A N 1
ATOM 658 C CA . VAL A 1 88 ? 13.883 -9.411 -5.966 1.00 93.31 88 VAL A CA 1
ATOM 659 C C . VAL A 1 88 ? 13.326 -9.216 -7.375 1.00 93.31 88 VAL A C 1
ATOM 661 O O . VAL A 1 88 ? 13.456 -10.111 -8.204 1.00 93.31 88 VAL A O 1
ATOM 664 N N . ILE A 1 89 ? 12.761 -8.048 -7.682 1.00 93.88 89 ILE A N 1
ATOM 665 C CA . ILE A 1 89 ? 12.272 -7.737 -9.031 1.00 93.88 89 ILE A CA 1
ATOM 666 C C . ILE A 1 89 ? 13.390 -7.842 -10.072 1.00 93.88 89 ILE A C 1
ATOM 668 O O . ILE A 1 89 ? 13.199 -8.479 -11.107 1.00 93.88 89 ILE A O 1
ATOM 672 N N . ASP A 1 90 ? 14.546 -7.236 -9.803 1.00 93.88 90 ASP A N 1
ATOM 673 C CA . ASP A 1 90 ? 15.683 -7.219 -10.727 1.00 93.88 90 ASP A CA 1
ATOM 674 C C . ASP A 1 90 ? 16.267 -8.625 -10.948 1.00 93.88 90 ASP A C 1
ATOM 676 O O . ASP A 1 90 ? 16.846 -8.901 -11.999 1.00 93.88 90 ASP A O 1
ATOM 680 N N . SER A 1 91 ? 16.056 -9.540 -9.996 1.00 94.81 91 SER A N 1
ATOM 681 C CA . SER A 1 91 ? 16.434 -10.952 -10.109 1.00 94.81 91 SER A CA 1
ATOM 682 C C . SER A 1 91 ? 15.487 -11.794 -10.980 1.00 94.81 91 SER A C 1
ATOM 684 O O . SER A 1 91 ? 15.811 -12.941 -11.286 1.00 94.81 91 SER A O 1
ATOM 686 N N . VAL A 1 92 ? 14.338 -11.243 -11.405 1.00 93.94 92 VAL A N 1
ATOM 687 C CA . VAL A 1 92 ? 13.319 -11.923 -12.224 1.00 93.94 92 VAL A CA 1
ATOM 688 C C . VAL A 1 92 ? 13.254 -11.281 -13.621 1.00 93.94 92 VAL A C 1
ATOM 690 O O . VAL A 1 92 ? 12.531 -10.298 -13.824 1.00 93.94 92 VAL A O 1
ATOM 693 N N . PRO A 1 93 ? 13.957 -11.830 -14.632 1.00 92.00 93 PRO A N 1
ATOM 694 C CA . PRO A 1 93 ? 14.001 -11.260 -15.983 1.00 92.00 93 PRO A CA 1
ATOM 695 C C . PRO A 1 93 ? 12.621 -11.079 -16.632 1.00 92.00 93 PRO A C 1
ATOM 697 O O . PRO A 1 93 ? 12.409 -10.168 -17.435 1.00 92.00 93 PRO A O 1
ATOM 700 N N . GLU A 1 94 ? 11.659 -11.931 -16.286 1.00 93.81 94 GLU A N 1
ATOM 701 C CA . GLU A 1 94 ? 10.276 -11.892 -16.767 1.00 93.81 94 GLU A CA 1
ATOM 702 C C . GLU A 1 94 ? 9.578 -10.595 -16.364 1.00 93.81 94 GLU A C 1
ATOM 704 O O . GLU A 1 94 ? 8.792 -10.056 -17.143 1.00 93.81 94 GLU A O 1
ATOM 709 N N . PHE A 1 95 ? 9.918 -10.028 -15.203 1.00 92.44 95 PHE A N 1
ATOM 710 C CA . PHE A 1 95 ? 9.344 -8.764 -14.762 1.00 92.44 95 PHE A CA 1
ATOM 711 C C . PHE A 1 95 ? 9.726 -7.615 -15.702 1.00 92.44 95 PHE A C 1
ATOM 713 O O . PHE A 1 95 ? 8.910 -6.737 -16.002 1.00 92.44 95 PHE A O 1
ATOM 720 N N . ALA A 1 96 ? 10.948 -7.623 -16.244 1.00 90.94 96 ALA A N 1
ATOM 721 C CA . ALA A 1 96 ? 11.372 -6.632 -17.231 1.00 90.94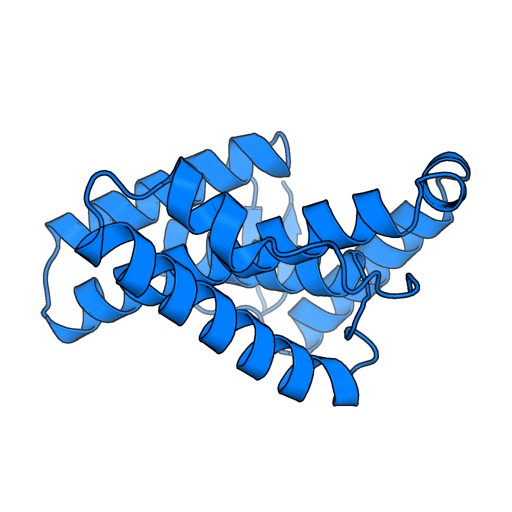 96 ALA A CA 1
ATOM 722 C C . ALA A 1 96 ? 10.508 -6.688 -18.504 1.00 90.94 96 ALA A C 1
ATOM 724 O O . ALA A 1 96 ? 10.204 -5.636 -19.069 1.00 90.94 96 ALA A O 1
ATOM 725 N N . LYS A 1 97 ? 10.039 -7.886 -18.886 1.00 94.62 97 LYS A N 1
ATOM 726 C CA . LYS A 1 97 ? 9.208 -8.140 -20.076 1.00 94.62 97 LYS A CA 1
ATOM 727 C C . LYS A 1 97 ? 7.742 -7.724 -19.906 1.00 94.62 97 LYS A C 1
ATOM 729 O O . LYS A 1 97 ? 7.062 -7.545 -20.913 1.00 94.62 97 LYS A O 1
ATOM 734 N N . ILE A 1 98 ? 7.257 -7.536 -18.672 1.00 95.06 98 ILE A N 1
ATOM 735 C CA . ILE A 1 98 ? 5.882 -7.074 -18.429 1.00 95.06 98 ILE A CA 1
ATOM 736 C C . ILE A 1 98 ? 5.686 -5.688 -19.085 1.00 95.06 98 ILE A C 1
ATOM 738 O O . ILE A 1 98 ? 6.481 -4.769 -18.819 1.00 95.06 98 ILE A O 1
ATOM 742 N N . PRO A 1 99 ? 4.642 -5.501 -19.917 1.00 94.88 99 PRO A N 1
ATOM 743 C CA . PRO A 1 99 ? 4.344 -4.226 -20.557 1.00 94.88 99 PRO A CA 1
ATOM 744 C C . PRO A 1 99 ? 4.179 -3.081 -19.555 1.00 94.88 99 PRO A C 1
ATOM 746 O O . PRO A 1 99 ? 3.607 -3.237 -18.478 1.00 94.88 99 PRO A O 1
ATOM 749 N N . ASN A 1 100 ? 4.614 -1.879 -19.938 1.00 93.88 100 ASN A N 1
ATOM 750 C CA . ASN A 1 100 ? 4.483 -0.683 -19.097 1.00 93.88 100 ASN A CA 1
ATOM 751 C C . ASN A 1 100 ? 3.038 -0.417 -18.649 1.00 93.88 100 ASN A C 1
ATOM 753 O O . ASN A 1 100 ? 2.811 -0.057 -17.498 1.00 93.88 100 ASN A O 1
ATOM 757 N N . ARG A 1 101 ? 2.072 -0.639 -19.548 1.00 92.44 101 ARG A N 1
ATOM 758 C CA . ARG A 1 101 ? 0.638 -0.499 -19.271 1.00 92.44 101 ARG A CA 1
ATOM 759 C C . ARG A 1 101 ? 0.190 -1.392 -18.112 1.00 92.44 101 ARG A C 1
ATOM 761 O O . ARG A 1 101 ? -0.547 -0.949 -17.240 1.00 92.44 101 ARG A O 1
ATOM 768 N N . GLU A 1 102 ? 0.665 -2.631 -18.093 1.00 92.25 102 GLU A N 1
ATOM 769 C CA . GLU A 1 102 ? 0.336 -3.609 -17.057 1.00 92.25 102 GLU A CA 1
ATOM 770 C C . GLU A 1 102 ? 1.042 -3.278 -15.734 1.00 92.25 102 GLU A C 1
ATOM 772 O O . GLU A 1 102 ? 0.405 -3.261 -14.683 1.00 92.25 102 GLU A O 1
ATOM 777 N N . LYS A 1 103 ? 2.322 -2.877 -15.780 1.00 94.00 103 LYS A N 1
ATOM 778 C CA . LYS A 1 103 ? 3.037 -2.357 -14.597 1.00 94.00 103 LYS A CA 1
ATOM 779 C C . LYS A 1 103 ? 2.313 -1.166 -13.974 1.00 94.00 103 LYS A C 1
ATOM 781 O O . LYS A 1 103 ? 2.206 -1.095 -12.752 1.00 94.00 103 LYS A O 1
ATOM 786 N N . GLN A 1 104 ? 1.816 -0.247 -14.802 1.00 93.12 104 GLN A N 1
ATOM 787 C CA . GLN A 1 104 ? 1.055 0.905 -14.337 1.00 93.12 104 GLN A CA 1
ATOM 788 C C . GLN A 1 104 ? -0.285 0.513 -13.727 1.00 93.12 104 GLN A C 1
ATOM 790 O O . GLN A 1 104 ? -0.662 1.081 -12.706 1.00 93.12 104 GLN A O 1
ATOM 795 N N . ASP A 1 105 ? -1.004 -0.432 -14.329 1.00 90.69 105 ASP A N 1
ATOM 796 C CA . ASP A 1 105 ? -2.275 -0.899 -13.781 1.00 90.69 105 ASP A CA 1
ATOM 797 C C . ASP A 1 105 ? -2.084 -1.483 -12.374 1.00 90.69 105 ASP A C 1
ATOM 799 O O . ASP A 1 105 ? -2.752 -1.055 -11.432 1.00 90.69 105 ASP A O 1
ATOM 803 N N . TYR A 1 106 ? -1.097 -2.365 -12.188 1.00 91.81 106 TYR A N 1
ATOM 804 C CA . TYR A 1 106 ? -0.791 -2.892 -10.859 1.00 91.81 106 TYR A CA 1
ATOM 805 C C . TYR A 1 106 ? -0.285 -1.820 -9.888 1.00 91.81 106 TYR A C 1
ATOM 807 O O . TYR A 1 106 ? -0.724 -1.782 -8.740 1.00 91.81 106 TYR A O 1
ATOM 815 N N . TYR A 1 107 ? 0.601 -0.928 -10.337 1.00 94.31 107 TYR A N 1
ATOM 816 C CA . TYR A 1 107 ? 1.077 0.211 -9.547 1.00 94.31 107 TYR A CA 1
ATOM 817 C C . TYR A 1 107 ? -0.088 1.058 -9.021 1.00 94.31 107 TYR A C 1
ATOM 819 O O . TYR A 1 107 ? -0.165 1.353 -7.829 1.00 94.31 107 TYR A O 1
ATOM 827 N N . ASN A 1 108 ? -1.038 1.394 -9.892 1.00 92.00 108 ASN A N 1
ATOM 828 C CA . ASN A 1 108 ? -2.204 2.179 -9.519 1.00 92.00 108 ASN A CA 1
ATOM 829 C C . ASN A 1 108 ? -3.156 1.410 -8.592 1.00 92.00 108 ASN A C 1
ATOM 831 O O . ASN A 1 108 ? -3.712 2.016 -7.679 1.00 92.00 108 ASN A O 1
ATOM 835 N N . LYS A 1 109 ? -3.342 0.096 -8.794 1.00 91.69 109 LYS A N 1
ATOM 836 C CA . LYS A 1 109 ? -4.152 -0.759 -7.908 1.00 91.69 109 LYS A CA 1
ATOM 837 C C . LYS A 1 109 ? -3.599 -0.785 -6.489 1.00 91.69 109 LYS A C 1
ATOM 839 O O . LYS A 1 109 ? -4.354 -0.550 -5.553 1.00 91.69 109 LYS A O 1
ATOM 844 N N . LEU A 1 110 ? -2.290 -0.993 -6.338 1.00 95.94 110 LEU A N 1
ATOM 845 C CA . LEU A 1 110 ? -1.615 -0.983 -5.036 1.00 95.94 110 LEU A CA 1
ATOM 846 C C . LEU A 1 110 ? -1.845 0.345 -4.304 1.00 95.94 110 LEU A C 1
ATOM 848 O O . LEU A 1 110 ? -2.287 0.349 -3.160 1.00 95.94 110 LEU A O 1
ATOM 852 N N . ILE A 1 111 ? -1.642 1.470 -4.992 1.00 94.62 111 ILE A N 1
ATOM 853 C CA . ILE A 1 111 ? -1.879 2.809 -4.432 1.00 94.62 111 ILE A CA 1
ATOM 854 C C . ILE A 1 111 ? -3.356 3.023 -4.090 1.00 94.62 111 ILE A C 1
ATOM 856 O O . ILE A 1 111 ? -3.669 3.601 -3.050 1.00 94.62 111 ILE A O 1
ATOM 860 N N . GLY A 1 112 ? -4.268 2.574 -4.953 1.00 92.31 112 GLY A N 1
ATOM 861 C CA . GLY A 1 112 ? -5.704 2.695 -4.733 1.00 92.31 112 GLY A CA 1
ATOM 862 C C . GLY A 1 112 ? -6.163 1.923 -3.499 1.00 92.31 112 GLY A C 1
ATOM 863 O O . GLY A 1 112 ? -6.852 2.482 -2.649 1.00 92.31 112 GLY A O 1
ATOM 864 N N . PHE A 1 113 ? -5.713 0.676 -3.344 1.00 93.62 113 PHE A N 1
ATOM 865 C CA . PHE A 1 113 ? -5.975 -0.126 -2.151 1.00 93.62 113 PHE A CA 1
ATOM 866 C C . PHE A 1 113 ? -5.424 0.529 -0.886 1.00 93.62 113 PHE A C 1
ATOM 868 O O . PHE A 1 113 ? -6.149 0.624 0.102 1.00 93.62 113 PHE A O 1
ATOM 875 N N . SER A 1 114 ? -4.201 1.064 -0.925 1.00 95.75 114 SER A N 1
ATOM 876 C CA . SER A 1 114 ? -3.664 1.844 0.195 1.00 95.75 114 SER A CA 1
ATOM 877 C C . SER A 1 114 ? -4.543 3.050 0.524 1.00 95.75 114 SER A C 1
ATOM 879 O O . SER A 1 114 ? -4.830 3.305 1.688 1.00 95.75 114 SER A O 1
ATOM 881 N N . GLY A 1 115 ? -5.009 3.779 -0.492 1.00 93.44 115 GLY A N 1
ATOM 882 C CA . GLY A 1 115 ? -5.888 4.933 -0.315 1.00 93.44 115 GLY A CA 1
ATOM 883 C C . GLY A 1 115 ? -7.204 4.579 0.363 1.00 93.44 115 GLY A C 1
ATOM 884 O O . GLY A 1 115 ? -7.608 5.262 1.301 1.00 93.44 115 GLY A O 1
ATOM 885 N N . LEU A 1 116 ? -7.831 3.481 -0.065 1.00 92.69 116 LEU A N 1
ATOM 886 C CA . LEU A 1 116 ? -9.053 2.960 0.543 1.00 92.69 116 LEU A CA 1
ATOM 887 C C . LEU A 1 116 ? -8.830 2.576 2.012 1.00 92.69 116 LEU A C 1
ATOM 889 O O . LEU A 1 116 ? -9.611 2.974 2.874 1.00 92.69 116 LEU A O 1
ATOM 893 N N . LEU A 1 117 ? -7.752 1.840 2.296 1.00 95.75 117 LEU A N 1
ATOM 894 C CA . LEU A 1 117 ? -7.405 1.432 3.656 1.00 95.75 117 LEU A CA 1
ATOM 895 C C . LEU A 1 117 ? -7.162 2.639 4.565 1.00 95.75 117 LEU A C 1
ATOM 897 O O . LEU A 1 117 ? -7.731 2.697 5.653 1.00 95.75 117 LEU A O 1
ATOM 901 N N . LEU A 1 118 ? -6.368 3.615 4.114 1.00 94.19 118 LEU A N 1
ATOM 902 C CA . LEU A 1 118 ? -6.088 4.834 4.875 1.00 94.19 118 LEU A CA 1
ATOM 903 C C . LEU A 1 118 ? -7.352 5.653 5.121 1.00 94.19 118 LEU A C 1
ATOM 905 O O . LEU A 1 118 ? -7.546 6.128 6.236 1.00 94.19 118 LEU A O 1
ATOM 909 N N . ALA A 1 119 ? -8.207 5.822 4.109 1.00 92.50 119 ALA A N 1
ATOM 910 C CA . ALA A 1 119 ? -9.437 6.596 4.239 1.00 92.50 119 ALA A CA 1
ATOM 911 C C . ALA A 1 119 ? -10.345 6.012 5.329 1.00 92.50 119 ALA A C 1
ATOM 913 O O . ALA A 1 119 ? -10.690 6.713 6.279 1.00 92.50 119 ALA A O 1
ATOM 914 N N . GLY A 1 120 ? -10.659 4.719 5.240 1.00 93.56 120 GLY A N 1
ATOM 915 C CA . GLY A 1 120 ? -11.551 4.068 6.194 1.00 93.56 120 GLY A CA 1
ATOM 916 C C . GLY A 1 120 ? -10.961 3.890 7.587 1.00 93.56 120 GLY A C 1
ATOM 917 O O . GLY A 1 120 ? -11.646 4.090 8.590 1.00 93.56 120 GLY A O 1
ATOM 918 N N . TYR A 1 121 ? -9.672 3.556 7.674 1.00 96.06 121 TYR A N 1
ATOM 919 C CA . TYR A 1 121 ? -8.991 3.456 8.961 1.00 96.06 121 TYR A CA 1
ATOM 920 C C . TYR A 1 121 ? -8.955 4.813 9.676 1.00 96.06 121 TYR A C 1
ATOM 922 O O . TYR A 1 121 ? -9.332 4.899 10.845 1.00 96.06 121 TYR A O 1
ATOM 930 N N . ASN A 1 122 ? -8.588 5.890 8.972 1.00 94.62 122 ASN A N 1
ATOM 931 C CA . ASN A 1 122 ? -8.556 7.231 9.553 1.00 94.62 122 ASN A CA 1
ATOM 932 C C . ASN A 1 122 ? -9.950 7.724 9.945 1.00 94.62 122 ASN A C 1
ATOM 934 O O . ASN A 1 122 ? -10.097 8.276 11.033 1.00 94.62 122 ASN A O 1
ATOM 938 N N . GLU A 1 123 ? -10.973 7.484 9.119 1.00 94.50 123 GLU A N 1
ATOM 939 C CA . GLU A 1 123 ? -12.367 7.782 9.466 1.00 94.50 123 GLU A CA 1
ATOM 940 C C . GLU A 1 123 ? -12.770 7.069 10.765 1.00 94.50 123 GLU A C 1
ATOM 942 O O . GLU A 1 123 ? -13.268 7.703 11.699 1.00 94.50 123 GLU A O 1
ATOM 947 N N . GLY A 1 124 ? -12.493 5.765 10.868 1.00 96.06 124 GLY A N 1
ATOM 948 C CA . GLY A 1 124 ? -12.776 4.976 12.064 1.00 96.06 124 GLY A CA 1
ATOM 949 C C . GLY A 1 124 ? -12.063 5.504 13.315 1.00 96.06 124 GLY A C 1
ATOM 950 O O . GLY A 1 124 ? -12.675 5.573 14.381 1.00 96.06 124 GLY A O 1
ATOM 951 N N . LYS A 1 125 ? -10.795 5.936 13.202 1.00 95.31 125 LYS A N 1
ATOM 952 C CA . LYS A 1 125 ? -10.047 6.538 14.324 1.00 95.31 125 LYS A CA 1
ATOM 953 C C . LYS A 1 125 ? -10.638 7.892 14.721 1.00 95.31 125 LYS A C 1
ATOM 955 O O . LYS A 1 125 ? -10.855 8.129 15.906 1.00 95.31 125 LYS A O 1
ATOM 960 N N . GLN A 1 126 ? -10.909 8.764 13.749 1.00 96.44 126 GLN A N 1
ATOM 961 C CA . GLN A 1 126 ? -11.400 10.129 13.977 1.00 96.44 126 GLN A CA 1
ATOM 962 C C . GLN A 1 126 ? -12.805 10.152 14.585 1.00 96.44 126 GLN A C 1
ATOM 964 O O . GLN A 1 126 ? -13.089 10.969 15.456 1.00 96.44 126 GLN A O 1
ATOM 969 N N . THR A 1 127 ? -13.674 9.240 14.151 1.00 97.06 127 THR A N 1
ATOM 970 C CA . THR A 1 127 ? -15.060 9.127 14.636 1.00 97.06 127 THR A CA 1
ATOM 971 C C . THR A 1 127 ? -15.204 8.197 15.840 1.00 97.06 127 THR A C 1
ATOM 973 O O . THR A 1 127 ? -16.301 8.049 16.374 1.00 97.06 127 THR A O 1
ATOM 976 N N . ASN A 1 128 ? -14.111 7.557 16.278 1.00 96.25 128 ASN A N 1
ATOM 977 C CA . ASN A 1 128 ? -14.113 6.498 17.290 1.00 96.25 128 ASN A CA 1
ATOM 978 C C . ASN A 1 128 ? -15.079 5.337 16.948 1.00 96.25 128 ASN A C 1
ATOM 980 O O . ASN A 1 128 ? -15.615 4.665 17.836 1.00 96.25 128 ASN A O 1
ATOM 984 N N . ASN A 1 129 ? -15.306 5.086 15.653 1.00 97.38 129 ASN A N 1
ATOM 985 C CA . ASN A 1 129 ? -16.164 4.012 15.171 1.00 97.38 129 ASN A CA 1
ATOM 986 C C . ASN A 1 129 ? -15.389 2.687 15.117 1.00 97.38 129 ASN A C 1
ATOM 988 O O . ASN A 1 129 ? -14.659 2.381 14.169 1.00 97.38 129 ASN A O 1
ATOM 992 N N . ARG A 1 130 ? -15.577 1.870 16.156 1.00 96.50 130 ARG A N 1
ATOM 993 C CA . ARG A 1 130 ? -14.915 0.564 16.296 1.00 96.50 130 ARG A CA 1
ATOM 994 C C . ARG A 1 130 ? -15.325 -0.447 15.226 1.00 96.50 130 ARG A C 1
ATOM 996 O O . ARG A 1 130 ? -14.521 -1.321 14.906 1.00 96.50 130 ARG A O 1
ATOM 1003 N N . GLU A 1 131 ? -16.537 -0.351 14.686 1.00 96.81 131 GLU A N 1
ATOM 1004 C CA . GLU A 1 131 ? -17.003 -1.253 13.629 1.00 96.81 131 GLU A CA 1
ATOM 1005 C C . GLU A 1 131 ? -16.281 -0.957 12.318 1.00 96.81 131 GLU A C 1
ATOM 1007 O O . GLU A 1 131 ? -15.729 -1.876 11.713 1.00 96.81 131 GLU A O 1
ATOM 1012 N N . THR A 1 132 ? -16.169 0.324 11.949 1.00 95.19 132 THR A N 1
ATOM 1013 C CA . THR A 1 132 ? -15.368 0.764 10.798 1.00 95.19 132 THR A CA 1
ATOM 1014 C C . THR A 1 132 ? -13.913 0.330 10.956 1.00 95.19 132 THR A C 1
ATOM 1016 O O . THR A 1 132 ? -13.359 -0.296 10.054 1.00 95.19 132 THR A O 1
ATOM 1019 N N . LEU A 1 133 ? -13.300 0.563 12.123 1.00 96.69 133 LEU A N 1
ATOM 1020 C CA . LEU A 1 133 ? -11.927 0.112 12.380 1.00 96.69 133 LEU A CA 1
ATOM 1021 C C . LEU A 1 133 ? -11.780 -1.399 12.190 1.00 96.69 133 LEU A C 1
ATOM 1023 O O . LEU A 1 133 ? -10.880 -1.847 11.483 1.00 96.69 133 LEU A O 1
ATOM 1027 N N . LYS A 1 134 ? -12.678 -2.198 12.774 1.00 97.12 134 LYS A N 1
ATOM 1028 C CA . LYS A 1 134 ? -12.647 -3.657 12.634 1.00 97.12 134 LYS A CA 1
ATOM 1029 C C . LYS A 1 134 ? -12.787 -4.092 11.172 1.00 97.12 134 LYS A C 1
ATOM 1031 O O . LYS A 1 134 ? -12.031 -4.961 10.740 1.00 97.12 134 LYS A O 1
ATOM 1036 N N . ALA A 1 135 ? -13.703 -3.486 10.420 1.00 96.56 135 ALA A N 1
ATOM 1037 C CA . ALA A 1 135 ? -13.915 -3.802 9.011 1.00 96.56 135 ALA A CA 1
ATOM 1038 C C . ALA A 1 135 ? -12.660 -3.514 8.174 1.00 96.56 135 ALA A C 1
ATOM 1040 O O . ALA A 1 135 ? -12.198 -4.381 7.436 1.00 96.56 135 ALA A O 1
ATOM 1041 N N . TYR A 1 136 ? -12.037 -2.345 8.342 1.00 96.94 136 TYR A N 1
ATOM 1042 C CA . TYR A 1 136 ? -10.836 -1.994 7.579 1.00 96.94 136 TYR A CA 1
ATOM 1043 C C . TYR A 1 136 ? -9.595 -2.795 7.997 1.00 96.94 136 TYR A C 1
ATOM 1045 O O . TYR A 1 136 ? -8.772 -3.111 7.139 1.00 96.94 136 TYR A O 1
ATOM 1053 N N . LYS A 1 137 ? -9.496 -3.237 9.260 1.00 97.81 137 LYS A N 1
ATOM 1054 C CA . LYS A 1 137 ? -8.498 -4.242 9.676 1.00 97.81 137 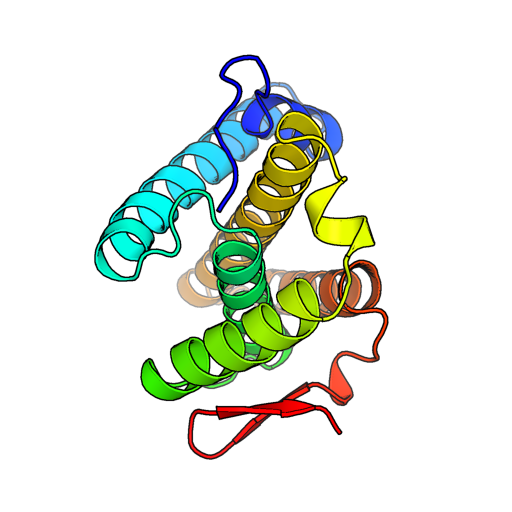LYS A CA 1
ATOM 1055 C C . LYS A 1 137 ? -8.682 -5.561 8.923 1.00 97.81 137 LYS A C 1
ATOM 1057 O O . LYS A 1 137 ? -7.710 -6.119 8.426 1.00 97.81 137 LYS A O 1
ATOM 1062 N N . GLN A 1 138 ? -9.918 -6.046 8.800 1.00 97.50 138 GLN A N 1
ATOM 1063 C CA . GLN A 1 138 ? -10.217 -7.273 8.051 1.00 97.50 138 GLN A CA 1
ATOM 1064 C C . GLN A 1 138 ? -9.918 -7.117 6.556 1.00 97.50 138 GLN A C 1
ATOM 1066 O O . GLN A 1 138 ? -9.291 -7.995 5.967 1.00 97.50 138 GLN A O 1
ATOM 1071 N N . ILE A 1 139 ? -10.297 -5.986 5.953 1.00 96.81 139 ILE A N 1
ATOM 1072 C CA . ILE A 1 139 ? -9.993 -5.680 4.548 1.00 96.81 139 ILE A CA 1
ATOM 1073 C C . ILE A 1 139 ? -8.478 -5.633 4.317 1.00 96.81 139 ILE A C 1
ATOM 1075 O O . ILE A 1 139 ? -8.002 -6.206 3.340 1.00 96.81 139 ILE A O 1
ATOM 1079 N N . ALA A 1 140 ? -7.708 -5.024 5.223 1.00 98.00 140 ALA A N 1
ATOM 1080 C CA . ALA A 1 140 ? -6.249 -5.013 5.133 1.00 98.00 140 ALA A CA 1
ATOM 1081 C C . ALA A 1 140 ? -5.659 -6.431 5.160 1.00 98.00 140 ALA A C 1
ATOM 1083 O O . ALA A 1 140 ? -4.808 -6.747 4.332 1.00 98.00 140 ALA A O 1
ATOM 1084 N N . GLY A 1 141 ? -6.158 -7.300 6.047 1.00 97.75 141 GLY A N 1
ATOM 1085 C CA . GLY A 1 141 ? -5.769 -8.713 6.094 1.00 97.75 141 GLY A CA 1
ATOM 1086 C C . GLY A 1 141 ? -6.062 -9.445 4.781 1.00 97.75 141 GLY A C 1
ATOM 1087 O O . GLY A 1 141 ? -5.160 -10.039 4.197 1.00 97.75 141 GLY A O 1
ATOM 1088 N N . MET A 1 142 ? -7.284 -9.313 4.252 1.00 97.25 142 MET A N 1
ATOM 1089 C CA . MET A 1 142 ? -7.668 -9.920 2.968 1.00 97.25 142 MET A CA 1
ATOM 1090 C C . MET A 1 142 ? -6.805 -9.427 1.799 1.00 97.25 142 MET A C 1
ATOM 1092 O O . MET A 1 142 ? -6.442 -10.205 0.919 1.00 97.25 142 MET A O 1
ATOM 1096 N N . LEU A 1 143 ? -6.464 -8.136 1.769 1.00 96.69 143 LEU A N 1
ATOM 1097 C CA . LEU A 1 143 ? -5.607 -7.574 0.726 1.00 96.69 143 LEU A CA 1
ATOM 1098 C C . LEU A 1 143 ? -4.162 -8.072 0.841 1.00 96.69 143 LEU A C 1
ATOM 1100 O O . LEU A 1 143 ? -3.540 -8.337 -0.187 1.00 96.69 143 LEU A O 1
ATOM 1104 N N . ILE A 1 144 ? -3.636 -8.238 2.059 1.00 97.44 144 ILE A N 1
ATOM 1105 C CA . ILE A 1 144 ? -2.326 -8.862 2.284 1.00 97.44 144 ILE A CA 1
ATOM 1106 C C . ILE A 1 144 ? -2.318 -10.286 1.719 1.00 97.44 144 ILE A C 1
ATOM 1108 O O . ILE A 1 144 ? -1.452 -10.601 0.904 1.00 97.44 144 ILE A O 1
ATOM 1112 N N . GLU A 1 145 ? -3.308 -11.113 2.058 1.00 97.06 145 GLU A N 1
ATOM 1113 C CA . GLU A 1 145 ? -3.413 -12.479 1.524 1.00 97.06 145 GLU A CA 1
ATOM 1114 C C . GLU A 1 145 ? -3.532 -12.479 -0.002 1.00 97.06 145 GLU A C 1
ATOM 1116 O O . GLU A 1 145 ? -2.859 -13.238 -0.701 1.00 97.06 145 GLU A O 1
ATOM 1121 N N . MET A 1 146 ? -4.364 -11.591 -0.549 1.00 95.12 146 MET A N 1
ATOM 1122 C CA . MET A 1 146 ? -4.611 -11.516 -1.984 1.00 95.12 146 MET A CA 1
ATOM 1123 C C . MET A 1 146 ? -3.360 -11.122 -2.773 1.00 95.12 146 MET A C 1
ATOM 1125 O O . MET A 1 146 ? -3.105 -11.720 -3.824 1.00 95.12 146 MET A O 1
ATOM 1129 N N . ILE A 1 147 ? -2.610 -10.125 -2.300 1.00 94.62 147 ILE A N 1
ATOM 1130 C CA . ILE A 1 147 ? -1.498 -9.509 -3.033 1.00 94.62 147 ILE A CA 1
ATOM 1131 C C . ILE A 1 147 ? -0.165 -10.183 -2.711 1.00 94.62 147 ILE A C 1
ATOM 1133 O O . ILE A 1 147 ? 0.584 -10.506 -3.630 1.00 94.62 147 ILE A O 1
ATOM 1137 N N . LEU A 1 148 ? 0.128 -10.411 -1.430 1.00 94.06 148 LEU A N 1
ATOM 1138 C CA . LEU A 1 148 ? 1.406 -10.964 -0.971 1.00 94.06 148 LEU A CA 1
ATOM 1139 C C . LEU A 1 148 ? 1.391 -12.489 -0.864 1.00 94.06 148 LEU A C 1
ATOM 1141 O O . LEU A 1 148 ? 2.444 -13.086 -0.662 1.00 94.06 148 LEU A O 1
ATOM 1145 N N . LYS A 1 149 ? 0.217 -13.121 -1.009 1.00 94.88 149 LYS A N 1
ATOM 1146 C CA . LYS A 1 149 ? 0.049 -14.581 -0.936 1.00 94.88 149 LYS A CA 1
ATOM 1147 C C . LYS A 1 149 ? 0.583 -15.182 0.371 1.00 94.88 149 LYS A C 1
ATOM 1149 O O . LYS A 1 149 ? 1.070 -16.307 0.379 1.00 94.88 149 LYS A O 1
ATOM 1154 N N . THR A 1 150 ? 0.478 -14.434 1.469 1.00 94.75 150 THR A N 1
ATOM 1155 C CA . THR A 1 150 ? 0.902 -14.851 2.812 1.00 94.75 150 THR A CA 1
ATOM 1156 C C . THR A 1 150 ? -0.162 -14.510 3.850 1.00 94.75 150 THR A C 1
ATOM 1158 O O . THR A 1 150 ? -0.948 -13.584 3.642 1.00 94.75 150 THR A O 1
ATOM 1161 N N . ASP A 1 151 ? -0.173 -15.246 4.963 1.00 96.25 151 ASP A N 1
ATOM 1162 C CA . ASP A 1 151 ? -1.006 -14.921 6.122 1.00 96.25 151 ASP A CA 1
ATOM 1163 C C . ASP A 1 151 ? -0.570 -13.550 6.678 1.00 96.25 151 ASP A C 1
ATOM 1165 O O . ASP A 1 151 ? 0.625 -13.333 6.918 1.00 96.25 151 ASP A O 1
ATOM 1169 N N . PRO A 1 152 ? -1.492 -12.600 6.908 1.00 95.81 152 PRO A N 1
ATOM 1170 C CA . PRO A 1 152 ? -1.153 -11.278 7.426 1.00 95.81 152 PRO A CA 1
ATOM 1171 C C . PRO A 1 152 ? -0.501 -11.327 8.813 1.00 95.81 152 PRO A C 1
ATOM 1173 O O . PRO A 1 152 ? 0.206 -10.396 9.205 1.00 95.81 152 PRO A O 1
ATOM 1176 N N . ASN A 1 153 ? -0.668 -12.423 9.555 1.00 95.75 153 ASN A N 1
ATOM 1177 C CA . ASN A 1 153 ? 0.014 -12.653 10.819 1.00 95.75 153 ASN A CA 1
ATOM 1178 C C . ASN A 1 153 ? 1.517 -12.918 10.672 1.00 95.75 153 ASN A C 1
ATOM 1180 O O . ASN A 1 153 ? 2.242 -12.712 11.651 1.00 95.75 153 ASN A O 1
ATOM 1184 N N . ASN A 1 154 ? 1.987 -13.277 9.476 1.00 95.69 154 ASN A N 1
ATOM 1185 C CA . ASN A 1 154 ? 3.404 -13.484 9.184 1.00 95.69 154 ASN A CA 1
ATOM 1186 C C . ASN A 1 154 ? 4.153 -12.176 8.919 1.00 95.69 154 ASN A C 1
ATOM 1188 O O . ASN A 1 154 ? 5.377 -12.189 8.875 1.00 95.69 154 ASN A O 1
ATOM 1192 N N . ILE A 1 155 ? 3.451 -11.048 8.772 1.00 94.00 155 ILE A N 1
ATOM 1193 C CA . ILE A 1 155 ? 4.076 -9.742 8.543 1.00 94.00 155 ILE A CA 1
ATOM 1194 C C . ILE A 1 155 ? 3.967 -8.894 9.804 1.00 94.00 155 ILE A C 1
ATOM 1196 O O . ILE A 1 155 ? 2.883 -8.746 10.382 1.00 94.00 155 ILE A O 1
ATOM 1200 N N . ASN A 1 156 ? 5.079 -8.323 10.255 1.00 91.38 156 ASN A N 1
ATOM 1201 C CA . ASN A 1 156 ? 5.093 -7.461 11.430 1.00 91.38 156 ASN A CA 1
ATOM 1202 C C . ASN A 1 156 ? 6.011 -6.250 11.257 1.00 91.38 156 ASN A C 1
ATOM 1204 O O . ASN A 1 156 ? 6.903 -6.248 10.412 1.00 91.38 156 ASN A O 1
ATOM 1208 N N . VAL A 1 157 ? 5.797 -5.238 12.098 1.00 92.56 157 VAL A N 1
ATOM 1209 C CA . VAL A 1 157 ? 6.722 -4.116 12.262 1.00 92.56 157 VAL A CA 1
ATOM 1210 C C . VAL A 1 157 ? 7.503 -4.313 13.555 1.00 92.56 157 VAL A C 1
ATOM 1212 O O . VAL A 1 157 ? 6.916 -4.411 14.633 1.00 92.56 157 VAL A O 1
ATOM 1215 N N . SER A 1 158 ? 8.827 -4.388 13.458 1.00 89.38 158 SER A N 1
ATOM 1216 C CA . SER A 1 158 ? 9.727 -4.643 14.586 1.00 89.38 158 SER A CA 1
ATOM 1217 C C . SER A 1 158 ? 10.987 -3.797 14.441 1.00 89.38 158 SER A C 1
ATOM 1219 O O . SER A 1 158 ? 11.592 -3.734 13.372 1.00 89.38 158 SER A O 1
ATOM 1221 N N . GLY A 1 159 ? 11.340 -3.046 15.489 1.00 87.19 159 GLY A N 1
ATOM 1222 C CA . GLY A 1 159 ? 12.459 -2.094 15.435 1.00 87.19 159 GLY A CA 1
ATOM 1223 C C . GLY A 1 159 ? 12.339 -1.055 14.307 1.00 87.19 159 GLY A C 1
ATOM 1224 O O . GLY A 1 159 ? 13.350 -0.571 13.811 1.00 87.19 159 GLY A O 1
ATOM 1225 N N . GLY A 1 160 ? 11.113 -0.755 13.858 1.00 90.62 160 GLY A N 1
ATOM 1226 C CA . GLY A 1 160 ? 10.838 0.110 12.708 1.00 90.62 160 GLY A CA 1
ATOM 1227 C C . GLY A 1 160 ? 10.991 -0.555 11.334 1.00 90.62 160 GLY A C 1
ATOM 1228 O O . GLY A 1 160 ? 10.731 0.111 10.340 1.00 90.62 160 GLY A O 1
ATOM 1229 N N . ASN A 1 161 ? 11.369 -1.832 11.247 1.00 92.75 161 ASN A N 1
ATOM 1230 C CA . ASN A 1 161 ? 11.481 -2.580 9.992 1.00 92.75 161 ASN A CA 1
ATOM 1231 C C . ASN A 1 161 ? 10.247 -3.445 9.732 1.00 92.75 161 ASN A C 1
ATOM 1233 O O . ASN A 1 161 ? 9.566 -3.862 10.667 1.00 92.75 161 ASN A O 1
ATOM 1237 N N . ILE A 1 162 ? 9.997 -3.737 8.456 1.00 93.81 162 ILE A N 1
ATOM 1238 C CA . ILE A 1 162 ? 8.999 -4.719 8.025 1.00 93.81 162 ILE A CA 1
ATOM 1239 C C . ILE A 1 162 ? 9.671 -6.093 8.009 1.00 93.81 162 ILE A C 1
ATOM 1241 O O . ILE A 1 162 ? 10.660 -6.292 7.307 1.00 93.81 162 ILE A O 1
ATOM 1245 N N . GLU A 1 163 ? 9.120 -7.038 8.762 1.00 91.81 163 GLU A N 1
ATOM 1246 C CA . GLU A 1 163 ? 9.629 -8.403 8.883 1.00 91.81 163 GLU A CA 1
ATOM 1247 C C . GLU A 1 163 ? 8.582 -9.412 8.407 1.00 91.81 163 GLU A C 1
ATOM 1249 O O . GLU A 1 163 ? 7.398 -9.283 8.727 1.00 91.81 163 GLU A O 1
ATOM 1254 N N . PHE A 1 164 ? 9.043 -10.430 7.678 1.00 90.38 164 PHE A N 1
ATOM 1255 C CA . PHE A 1 164 ? 8.263 -11.601 7.281 1.00 90.38 164 PHE A CA 1
ATOM 1256 C C . PHE A 1 164 ? 8.747 -12.800 8.103 1.00 90.38 164 PHE A C 1
ATOM 1258 O O . PHE A 1 164 ? 9.955 -12.974 8.273 1.00 90.38 164 PHE A O 1
ATOM 1265 N N . ARG A 1 165 ? 7.814 -13.594 8.626 1.00 82.19 165 ARG A N 1
ATOM 1266 C CA . ARG A 1 165 ? 8.064 -14.816 9.401 1.00 82.19 165 ARG A CA 1
ATOM 1267 C C . ARG A 1 165 ? 7.723 -16.069 8.612 1.00 82.19 165 ARG A C 1
ATOM 1269 O O . ARG A 1 165 ? 6.776 -16.000 7.796 1.00 82.19 165 ARG A O 1
#

Foldseek 3Di:
DFDDDPVDLLLQVVLVVPPDDPVSSVVLSVLLVVLLVVLLVVCVVVVCRLPLLSLVLLLLQQLLCLLVVDDGFDPVQSVVSSVVVVVVCVVDVVSVVPHSSVSVNSSSVSSSLSSVLCVQCVVCVVVVPVVSSVVSSVSSQVVCCVPVVDGSVQWHQDPSHIGGD

pLDDT: mean 92.15, std 5.15, range [74.56, 98.0]

Radius of gyration: 15.64 Å; chains: 1; bounding box: 40×29×39 Å

Secondary structure (DSSP, 8-state):
-----TT--HHHHHHHHH-SSHHHHHHHHHHHHHHHHHHHHHHHHTT-TT-HHHHHHHHHHHHHHHHHT-PPPPHHHHHHHHHHHHHHHHT-HHHHHS-HHHHHHHHHHHHHHHHHHHHHHHHHHHTT-HHHHHHHHHHHHHHHHHHH-S-GGGEEEETTEEEE-

Sequence (165 aa):
MFKPDAAVDTAKLLADSLGTTREEKALLAAVFKQTKTSFETA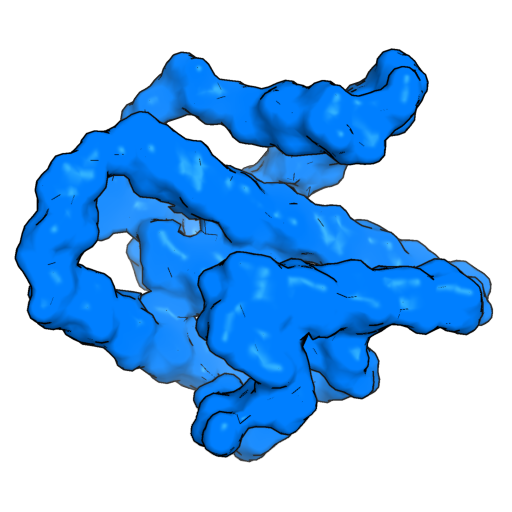AAAKGWKNNYAGAMTFFVVTAVTVYRDGPEPSEAGADNFFNGFSQVIDSVPEFAKIPNREKQDYYNKLIGFSGLLLAGYNEGKQTNNRETLKAYKQIAGMLIEMILKTDPNNINVSGGNIEFR